Protein AF-A0A8T7ATE7-F1 (afdb_monomer)

Foldseek 3Di:
DDDDPPPVVVVVLLVLLVLLLVLLVVLLVLCVDDDQLLVSNLCSCVPRPVPDDLVSDDPVCSVLSVVLVCLQQVADDDPPGDSNNRSSVPDDSVVSVVSSVSSVVSSVVSVVVSVVVVVVVPPPDDDDPDDDDDDDDDDDD

Structure (mmCIF, N/CA/C/O backbone):
data_AF-A0A8T7ATE7-F1
#
_entry.id   AF-A0A8T7ATE7-F1
#
loop_
_atom_site.group_PDB
_atom_site.id
_atom_site.type_symbol
_atom_site.label_atom_id
_atom_site.label_alt_id
_atom_site.label_comp_id
_atom_site.label_asym_id
_atom_site.label_entity_id
_atom_site.label_seq_id
_atom_site.pdbx_PDB_ins_code
_atom_site.Cartn_x
_atom_site.Cartn_y
_atom_site.Cartn_z
_atom_site.occupancy
_atom_site.B_iso_or_equiv
_atom_site.auth_seq_id
_atom_site.auth_comp_id
_atom_site.auth_asym_id
_atom_site.auth_atom_id
_atom_site.pdbx_PDB_model_num
ATOM 1 N N . MET A 1 1 ? -40.255 -12.940 14.843 1.00 40.78 1 MET A N 1
ATOM 2 C CA . MET A 1 1 ? -39.204 -13.968 14.702 1.00 40.78 1 MET A CA 1
ATOM 3 C C . MET A 1 1 ? -38.098 -13.352 13.859 1.00 40.78 1 MET A C 1
ATOM 5 O O . MET A 1 1 ? -38.122 -13.490 12.648 1.00 40.78 1 MET A O 1
ATOM 9 N N . ALA A 1 2 ? -37.255 -12.526 14.478 1.00 51.22 2 ALA A N 1
ATOM 10 C CA . ALA A 1 2 ? -36.214 -11.752 13.801 1.00 51.22 2 ALA A CA 1
ATOM 11 C C . ALA A 1 2 ? -35.169 -11.334 14.844 1.00 51.22 2 ALA A C 1
ATOM 13 O O . ALA A 1 2 ? -35.238 -10.216 15.329 1.00 51.22 2 ALA A O 1
ATOM 14 N N . GLU A 1 3 ? -34.296 -12.251 15.273 1.00 51.66 3 GLU A N 1
ATOM 15 C CA . GLU A 1 3 ? -33.196 -11.896 16.190 1.00 51.66 3 GLU A CA 1
ATOM 16 C C . GLU A 1 3 ? -32.082 -12.962 16.204 1.00 51.66 3 GLU A C 1
ATOM 18 O O . GLU A 1 3 ? -31.821 -13.580 17.229 1.00 51.66 3 GLU A O 1
ATOM 23 N N . LEU A 1 4 ? -31.465 -13.256 15.047 1.00 53.00 4 LEU A N 1
ATOM 24 C CA . LEU A 1 4 ? -30.303 -14.168 14.975 1.00 53.00 4 LEU A CA 1
ATOM 25 C C . LEU A 1 4 ? -29.186 -13.744 13.988 1.00 53.00 4 LEU A C 1
ATOM 27 O O . LEU A 1 4 ? -28.203 -14.470 13.856 1.00 53.00 4 LEU A O 1
ATOM 31 N N . ASP A 1 5 ? -29.264 -12.582 13.328 1.00 55.84 5 ASP A N 1
ATOM 32 C CA . ASP A 1 5 ? -28.306 -12.205 12.265 1.00 55.84 5 ASP A CA 1
ATOM 33 C C . ASP A 1 5 ? -27.125 -11.315 12.714 1.00 55.84 5 ASP A C 1
ATOM 35 O O . ASP A 1 5 ? -26.137 -11.183 11.986 1.00 55.84 5 ASP A O 1
ATOM 39 N N . ASP A 1 6 ? -27.158 -10.727 13.913 1.00 56.03 6 ASP A N 1
ATOM 40 C CA . ASP A 1 6 ? -26.152 -9.725 14.306 1.00 56.03 6 ASP A CA 1
ATOM 41 C C . ASP A 1 6 ? -24.834 -10.328 14.829 1.00 56.03 6 ASP A C 1
ATOM 43 O O . ASP A 1 6 ? -23.754 -9.798 14.548 1.00 56.03 6 ASP A O 1
ATOM 47 N N . ALA A 1 7 ? -24.881 -11.478 15.511 1.00 56.47 7 ALA A N 1
ATOM 48 C CA . ALA A 1 7 ? -23.694 -12.096 16.117 1.00 56.47 7 ALA A CA 1
ATOM 49 C C . ALA A 1 7 ? -22.734 -12.718 15.080 1.00 56.47 7 ALA A C 1
ATOM 51 O O . ALA A 1 7 ? -21.516 -12.575 15.187 1.00 56.47 7 ALA A O 1
ATOM 52 N N . ASN A 1 8 ? -23.260 -13.354 14.026 1.00 59.12 8 ASN A N 1
ATOM 53 C CA . ASN A 1 8 ? -22.439 -13.951 12.961 1.00 59.12 8 ASN A CA 1
ATOM 54 C C . ASN A 1 8 ? -21.732 -12.881 12.102 1.00 59.12 8 ASN A C 1
ATOM 56 O O . ASN A 1 8 ? -20.626 -13.083 11.600 1.00 59.12 8 ASN A O 1
ATOM 60 N N . ASN A 1 9 ? -22.356 -11.710 11.960 1.00 62.41 9 ASN A N 1
ATOM 61 C CA . ASN A 1 9 ? -21.799 -10.587 11.213 1.00 62.41 9 ASN A CA 1
ATOM 62 C C . ASN A 1 9 ? -20.624 -9.922 11.949 1.00 62.41 9 ASN A C 1
ATOM 64 O O . ASN A 1 9 ? -19.718 -9.401 11.300 1.00 62.41 9 ASN A O 1
ATOM 68 N N . ASN A 1 10 ? -20.618 -9.935 13.287 1.00 65.00 10 ASN A N 1
ATOM 69 C CA . ASN A 1 10 ? -19.530 -9.339 14.061 1.00 65.00 10 ASN A CA 1
ATOM 70 C C . ASN A 1 10 ? -18.252 -10.188 13.982 1.00 65.00 10 ASN A C 1
ATOM 72 O O . ASN A 1 10 ? -17.213 -9.679 13.567 1.00 65.00 10 ASN A O 1
ATOM 76 N N . ASN A 1 11 ? -18.364 -11.502 14.200 1.00 69.25 11 ASN A N 1
ATOM 77 C CA . ASN A 1 11 ? -17.225 -12.429 14.139 1.00 69.25 11 ASN A CA 1
ATOM 78 C C . ASN A 1 11 ? -16.529 -12.424 12.759 1.00 69.25 11 ASN A C 1
ATOM 80 O O . ASN A 1 11 ? -15.300 -12.467 12.659 1.00 69.25 11 ASN A O 1
ATOM 84 N N . ASN A 1 12 ? -17.306 -12.319 11.672 1.00 74.62 12 ASN A N 1
ATOM 85 C CA . ASN A 1 12 ? -16.760 -12.223 10.314 1.00 74.62 12 ASN A CA 1
ATOM 86 C C . ASN A 1 12 ? -16.008 -10.906 10.076 1.00 74.62 12 ASN A C 1
ATOM 88 O O . ASN A 1 12 ? -14.973 -10.902 9.406 1.00 74.62 12 ASN A O 1
ATOM 92 N N . LYS A 1 13 ? -16.495 -9.791 10.633 1.00 72.00 13 LYS A N 1
ATOM 93 C CA . LYS A 1 13 ? -15.818 -8.489 10.541 1.00 72.00 13 LYS A CA 1
ATOM 94 C C . LYS A 1 13 ? -14.519 -8.471 11.334 1.00 72.00 13 LYS A C 1
ATOM 96 O O . LYS A 1 13 ? -13.539 -7.915 10.849 1.00 72.00 13 LYS A O 1
ATOM 101 N N . GLU A 1 14 ? -14.487 -9.101 12.502 1.00 72.00 14 GLU A N 1
ATOM 102 C CA . GLU A 1 14 ? -13.275 -9.221 13.318 1.00 72.00 14 GLU A CA 1
ATOM 103 C C . GLU A 1 14 ? -12.201 -10.060 12.612 1.00 72.00 14 GLU A C 1
ATOM 105 O O . GLU A 1 14 ? -11.038 -9.654 12.536 1.00 72.00 14 GLU A O 1
ATOM 110 N N . CYS A 1 15 ? -12.594 -11.182 11.995 1.00 80.94 15 CYS A N 1
ATOM 111 C CA . CYS A 1 15 ? -11.692 -11.996 11.177 1.00 80.94 15 CYS A CA 1
ATOM 112 C C . CYS A 1 15 ? -11.151 -11.210 9.969 1.00 80.94 15 CYS A C 1
ATOM 114 O O . CYS A 1 15 ? -9.939 -11.196 9.725 1.00 80.94 15 CYS A O 1
ATOM 116 N N . LEU A 1 16 ? -12.029 -10.492 9.259 1.00 82.38 16 LEU A N 1
ATOM 117 C CA . LEU A 1 16 ? -11.659 -9.649 8.122 1.00 82.38 16 LEU A CA 1
ATOM 118 C C . LEU A 1 16 ? -10.692 -8.530 8.536 1.00 82.38 16 LEU A C 1
ATOM 120 O O . LEU A 1 16 ? -9.672 -8.312 7.888 1.00 82.38 16 LEU A O 1
ATOM 124 N N . MET A 1 17 ? -10.965 -7.847 9.646 1.00 81.62 17 MET A N 1
ATOM 125 C CA . MET A 1 17 ? -10.133 -6.748 10.139 1.00 81.62 17 MET A CA 1
ATOM 126 C C . MET A 1 17 ? -8.736 -7.226 10.551 1.00 81.62 17 MET A C 1
ATOM 128 O O . MET A 1 17 ? -7.739 -6.543 10.290 1.00 81.62 17 MET A O 1
ATOM 132 N N . ARG A 1 18 ? -8.642 -8.431 11.125 1.00 83.06 18 ARG A N 1
ATOM 133 C CA . ARG A 1 18 ? -7.363 -9.071 11.443 1.00 83.06 18 ARG A CA 1
ATOM 134 C C . ARG A 1 18 ? -6.593 -9.457 10.179 1.00 83.06 18 ARG A C 1
ATOM 136 O O . ARG A 1 18 ? -5.394 -9.199 10.112 1.00 83.06 18 ARG A O 1
ATOM 143 N N . GLN A 1 19 ? -7.274 -9.988 9.162 1.00 87.31 19 GLN A N 1
ATOM 144 C CA . GLN A 1 19 ? -6.666 -10.311 7.867 1.00 87.31 19 GLN A CA 1
ATOM 145 C C . GLN A 1 19 ? -6.133 -9.061 7.155 1.00 87.31 19 GLN A C 1
ATOM 147 O O . GLN A 1 19 ? -5.002 -9.062 6.672 1.00 87.31 19 GLN A O 1
ATOM 152 N N . ILE A 1 20 ? -6.910 -7.976 7.128 1.00 88.06 20 ILE A N 1
ATOM 153 C CA . ILE A 1 20 ? -6.472 -6.696 6.558 1.00 88.06 20 ILE A CA 1
ATOM 154 C C . ILE A 1 20 ? -5.247 -6.184 7.321 1.00 88.06 20 ILE A C 1
ATOM 156 O O . ILE A 1 20 ? -4.254 -5.809 6.704 1.00 88.06 20 ILE A O 1
ATOM 160 N N . SER A 1 21 ? -5.268 -6.224 8.655 1.00 86.62 21 SER A N 1
ATOM 161 C CA . SER A 1 21 ? -4.128 -5.791 9.474 1.00 86.62 21 SER A CA 1
ATOM 162 C C . SER A 1 21 ? -2.850 -6.577 9.180 1.00 86.62 21 SER A C 1
ATOM 164 O O . SER A 1 21 ? -1.778 -5.977 9.075 1.00 86.62 21 SER A O 1
ATOM 166 N N . ASP A 1 22 ? -2.960 -7.893 8.997 1.00 88.69 22 ASP A N 1
ATOM 167 C CA . ASP A 1 22 ? -1.825 -8.750 8.652 1.00 88.69 22 ASP A CA 1
ATOM 168 C C . ASP A 1 22 ? -1.255 -8.412 7.264 1.00 88.69 22 ASP A C 1
ATOM 170 O O . ASP A 1 22 ? -0.048 -8.198 7.131 1.00 88.69 22 ASP A O 1
ATOM 174 N N . ARG A 1 23 ? -2.121 -8.212 6.259 1.00 89.38 23 ARG A N 1
ATOM 175 C CA . ARG A 1 23 ? -1.715 -7.770 4.910 1.00 89.38 23 ARG A CA 1
ATOM 176 C C . ARG A 1 23 ? -1.004 -6.417 4.931 1.00 89.38 23 ARG A C 1
ATOM 178 O O . ARG A 1 23 ? 0.041 -6.247 4.305 1.00 89.38 23 ARG A O 1
ATOM 185 N N . PHE A 1 24 ? -1.511 -5.447 5.695 1.00 88.50 24 PHE A N 1
ATOM 186 C CA . PHE A 1 24 ? -0.843 -4.151 5.858 1.00 88.50 24 PHE A CA 1
ATOM 187 C C . PHE A 1 24 ? 0.535 -4.297 6.516 1.00 88.50 24 PHE A C 1
ATOM 189 O O . PHE A 1 24 ? 1.491 -3.632 6.108 1.00 88.50 24 PHE A O 1
ATOM 196 N N . LEU A 1 25 ? 0.672 -5.179 7.508 1.00 88.12 25 LEU A N 1
ATOM 197 C CA . LEU A 1 25 ? 1.962 -5.461 8.132 1.00 88.12 25 LEU A CA 1
ATOM 198 C C . LEU A 1 25 ? 2.928 -6.149 7.154 1.00 88.12 25 LEU A C 1
ATOM 200 O O . LEU A 1 25 ? 4.105 -5.786 7.111 1.00 88.12 25 LEU A O 1
ATOM 204 N N . ALA A 1 26 ? 2.450 -7.093 6.343 1.00 89.62 26 ALA A N 1
ATOM 205 C CA . ALA A 1 26 ? 3.230 -7.731 5.285 1.00 89.62 26 ALA A CA 1
ATOM 206 C C . ALA A 1 26 ? 3.714 -6.708 4.241 1.00 89.62 26 ALA A C 1
ATOM 208 O O . ALA A 1 26 ? 4.900 -6.686 3.898 1.00 89.62 26 ALA A O 1
ATOM 209 N N . ALA A 1 27 ? 2.846 -5.779 3.828 1.00 89.81 27 ALA A N 1
ATOM 210 C CA . ALA A 1 27 ? 3.195 -4.678 2.929 1.00 89.81 27 ALA A CA 1
ATOM 211 C C . ALA A 1 27 ? 4.292 -3.776 3.524 1.00 89.81 27 ALA A C 1
ATOM 213 O O . ALA A 1 27 ? 5.262 -3.420 2.848 1.00 89.81 27 ALA A O 1
ATOM 214 N N . VAL A 1 28 ? 4.186 -3.441 4.815 1.00 89.94 28 VAL A N 1
ATOM 215 C CA . VAL A 1 28 ? 5.218 -2.680 5.537 1.00 89.94 28 VAL A CA 1
ATOM 216 C C . VAL A 1 28 ? 6.539 -3.447 5.591 1.00 89.94 28 VAL A C 1
ATOM 218 O O . VAL A 1 28 ? 7.595 -2.855 5.376 1.00 89.94 28 VAL A O 1
ATOM 221 N N . ARG A 1 29 ? 6.516 -4.762 5.828 1.00 89.69 29 ARG A N 1
ATOM 222 C CA . ARG A 1 29 ? 7.735 -5.587 5.831 1.00 89.69 29 ARG A CA 1
ATOM 223 C C . ARG A 1 29 ? 8.437 -5.554 4.474 1.00 89.69 29 ARG A C 1
ATOM 225 O O . ARG A 1 29 ? 9.645 -5.329 4.434 1.00 89.69 29 ARG A O 1
ATOM 232 N N . ARG A 1 30 ? 7.687 -5.670 3.372 1.00 88.44 30 ARG A N 1
ATOM 233 C CA . ARG A 1 30 ? 8.217 -5.525 2.000 1.00 88.44 30 ARG A CA 1
ATOM 234 C C . ARG A 1 30 ? 8.809 -4.131 1.764 1.00 88.44 30 ARG A C 1
ATOM 236 O O . ARG A 1 30 ? 9.896 -3.997 1.206 1.00 88.44 30 ARG A O 1
ATOM 243 N N . CYS A 1 31 ? 8.171 -3.089 2.297 1.00 85.31 31 CYS A N 1
ATOM 244 C CA . CYS A 1 31 ? 8.680 -1.716 2.253 1.00 85.31 31 CYS A CA 1
ATOM 245 C C . CYS A 1 31 ? 10.036 -1.508 2.963 1.00 85.31 31 CYS A C 1
ATOM 247 O O . CYS A 1 31 ? 10.803 -0.617 2.583 1.00 85.31 31 CYS A O 1
ATOM 249 N N . VAL A 1 32 ? 10.353 -2.314 3.978 1.00 86.19 32 VAL A N 1
ATOM 250 C CA . VAL A 1 32 ? 11.608 -2.238 4.754 1.00 86.19 32 VAL A CA 1
ATOM 251 C C . VAL A 1 32 ? 12.675 -3.217 4.233 1.00 86.19 32 VAL A C 1
ATOM 253 O O . VAL A 1 32 ? 13.795 -3.217 4.736 1.00 86.19 32 VAL A O 1
ATOM 256 N N . GLY A 1 33 ? 12.367 -4.002 3.192 1.00 82.44 33 GLY A N 1
ATOM 257 C CA . GLY A 1 33 ? 13.289 -4.953 2.556 1.00 82.44 33 GLY A CA 1
ATOM 258 C C . GLY A 1 33 ? 14.560 -4.316 1.963 1.00 82.44 33 GLY A C 1
ATOM 259 O O . GLY A 1 33 ? 14.797 -3.128 2.136 1.00 82.44 33 GLY A O 1
ATOM 260 N N . PRO A 1 34 ? 15.424 -5.068 1.267 1.00 80.00 34 PRO A N 1
ATOM 261 C CA . PRO A 1 34 ? 16.688 -4.544 0.739 1.00 80.00 34 PRO A CA 1
ATOM 262 C C . PRO A 1 34 ? 16.557 -3.778 -0.593 1.00 80.00 34 PRO A C 1
ATOM 264 O O . PRO A 1 34 ? 17.420 -2.958 -0.899 1.00 80.00 34 PRO A O 1
ATOM 267 N N . ASP A 1 35 ? 15.480 -3.973 -1.359 1.00 84.12 35 ASP A N 1
ATOM 268 C CA . ASP A 1 35 ? 15.320 -3.480 -2.742 1.00 84.12 35 ASP A CA 1
ATOM 269 C C . ASP A 1 35 ? 15.349 -1.944 -2.884 1.00 84.12 35 ASP A C 1
ATOM 271 O O . ASP A 1 35 ? 15.334 -1.220 -1.901 1.00 84.12 35 ASP A O 1
ATOM 275 N N . PRO A 1 36 ? 15.391 -1.332 -4.070 1.00 86.19 36 PRO A N 1
ATOM 276 C CA . PRO A 1 36 ? 15.189 0.115 -4.161 1.00 86.19 36 PRO A CA 1
ATOM 277 C C . PRO A 1 36 ? 13.765 0.504 -3.719 1.00 86.19 36 PRO A C 1
ATOM 279 O O . PRO A 1 36 ? 12.800 -0.188 -4.032 1.00 86.19 36 PRO A O 1
ATOM 282 N N . VAL A 1 37 ? 13.609 1.654 -3.044 1.00 86.56 37 VAL A N 1
ATOM 283 C CA . VAL A 1 37 ? 12.326 2.118 -2.454 1.00 86.56 37 VAL A CA 1
ATOM 284 C C . VAL A 1 37 ? 11.133 2.066 -3.419 1.00 86.56 37 VAL A C 1
ATOM 286 O O . VAL A 1 37 ? 10.014 1.774 -3.016 1.00 86.56 37 VAL A O 1
ATOM 289 N N . LYS A 1 38 ? 11.379 2.303 -4.711 1.00 86.69 38 LYS A N 1
ATOM 290 C CA . LYS A 1 38 ? 10.370 2.204 -5.769 1.00 86.69 38 LYS A CA 1
ATOM 291 C C . LYS A 1 38 ? 9.903 0.762 -5.994 1.00 86.69 38 LYS A C 1
ATOM 293 O O . LYS A 1 38 ? 8.705 0.526 -6.034 1.00 86.69 38 LYS A O 1
ATOM 298 N N . GLN A 1 39 ? 10.833 -0.188 -6.103 1.00 84.94 39 GLN A N 1
ATOM 299 C CA . GLN A 1 39 ? 10.512 -1.610 -6.281 1.00 84.94 39 GLN A CA 1
ATOM 300 C C . GLN A 1 39 ? 9.794 -2.161 -5.050 1.00 84.94 39 GLN A C 1
ATOM 302 O O . GLN A 1 39 ? 8.745 -2.778 -5.191 1.00 84.94 39 GLN A O 1
ATOM 307 N N . ARG A 1 40 ? 10.271 -1.822 -3.844 1.00 87.56 40 ARG A N 1
ATOM 308 C CA . ARG A 1 40 ? 9.602 -2.210 -2.592 1.00 87.56 40 ARG A CA 1
ATOM 309 C C . ARG A 1 40 ? 8.150 -1.750 -2.533 1.00 87.56 40 ARG A C 1
ATOM 311 O O . ARG A 1 40 ? 7.290 -2.489 -2.075 1.00 87.56 40 ARG A O 1
ATOM 318 N N . LEU A 1 41 ? 7.887 -0.518 -2.971 1.00 86.19 41 LEU A N 1
ATOM 319 C CA . LEU A 1 41 ? 6.543 0.047 -2.979 1.00 86.19 41 LEU A CA 1
ATOM 320 C C . LEU A 1 41 ? 5.633 -0.657 -3.993 1.00 86.19 41 LEU A C 1
ATOM 322 O O . LEU A 1 41 ? 4.481 -0.924 -3.671 1.00 86.19 41 LEU A O 1
ATOM 326 N N . ILE A 1 42 ? 6.147 -0.976 -5.186 1.00 87.19 42 ILE A N 1
ATOM 327 C CA . ILE A 1 42 ? 5.403 -1.729 -6.208 1.00 87.19 42 ILE A CA 1
ATOM 328 C C . ILE A 1 42 ? 5.055 -3.124 -5.688 1.00 87.19 42 ILE A C 1
ATOM 330 O O . ILE A 1 42 ? 3.904 -3.540 -5.803 1.00 87.19 42 ILE A O 1
ATOM 334 N N . ASP A 1 43 ? 6.031 -3.817 -5.104 1.00 86.69 43 ASP A N 1
ATOM 335 C CA . ASP A 1 43 ? 5.878 -5.174 -4.585 1.00 86.69 43 ASP A CA 1
ATOM 336 C C . ASP A 1 43 ? 4.880 -5.211 -3.420 1.00 86.69 43 ASP A C 1
ATOM 338 O O . ASP A 1 43 ? 3.894 -5.942 -3.463 1.00 86.69 43 ASP A O 1
ATOM 342 N N . ALA A 1 44 ? 5.059 -4.327 -2.432 1.00 88.44 44 ALA A N 1
ATOM 343 C CA . ALA A 1 44 ? 4.142 -4.181 -1.305 1.00 88.44 44 ALA A CA 1
ATOM 344 C C . ALA A 1 44 ? 2.708 -3.864 -1.751 1.00 88.44 44 ALA A C 1
ATOM 346 O O . ALA A 1 44 ? 1.753 -4.402 -1.194 1.00 88.44 44 ALA A O 1
ATOM 347 N N . TRP A 1 45 ? 2.550 -2.994 -2.751 1.00 86.38 45 TRP A N 1
ATOM 348 C CA . TRP A 1 45 ? 1.236 -2.621 -3.258 1.00 86.38 45 TRP A CA 1
ATOM 349 C C . TRP A 1 45 ? 0.568 -3.766 -4.021 1.00 86.38 45 TRP A C 1
ATOM 351 O O . TRP A 1 45 ? -0.559 -4.132 -3.704 1.00 86.38 45 TRP A O 1
ATOM 361 N N . SER A 1 46 ? 1.268 -4.346 -4.996 1.00 84.81 46 SER A N 1
ATOM 362 C CA . SER A 1 46 ? 0.695 -5.335 -5.919 1.00 84.81 46 SER A CA 1
ATOM 363 C C . SER A 1 46 ? 0.415 -6.675 -5.235 1.00 84.81 46 SER A C 1
ATOM 365 O O . SER A 1 46 ? -0.556 -7.337 -5.576 1.00 84.81 46 SER A O 1
ATOM 367 N N . HIS A 1 47 ? 1.232 -7.075 -4.254 1.00 84.50 47 HIS A N 1
ATOM 368 C CA . HIS A 1 47 ? 1.049 -8.357 -3.567 1.00 84.50 47 HIS A CA 1
ATOM 369 C C . HIS A 1 47 ? 0.032 -8.313 -2.427 1.00 84.50 47 HIS A C 1
ATOM 371 O O . HIS A 1 47 ? -0.677 -9.293 -2.222 1.00 84.50 47 HIS A O 1
ATOM 377 N N . GLU A 1 48 ? -0.026 -7.216 -1.670 1.00 83.62 48 GLU A N 1
ATOM 378 C CA . GLU A 1 48 ? -0.748 -7.207 -0.390 1.00 83.62 48 GLU A CA 1
ATOM 379 C C . GLU A 1 48 ? -1.931 -6.224 -0.367 1.00 83.62 48 GLU A C 1
ATOM 381 O O . GLU A 1 48 ? -2.912 -6.467 0.336 1.00 83.62 48 GLU A O 1
ATOM 386 N N . LEU A 1 49 ? -1.859 -5.107 -1.109 1.00 84.25 49 LEU A N 1
ATOM 387 C CA . LEU A 1 49 ? -2.801 -3.982 -0.972 1.00 84.25 49 LEU A CA 1
ATOM 388 C C . LEU A 1 49 ? -3.749 -3.795 -2.164 1.00 84.25 49 LEU A C 1
ATOM 390 O O . LEU A 1 49 ? -4.818 -3.212 -1.988 1.00 84.25 49 LEU A O 1
ATOM 394 N N . GLU A 1 50 ? -3.390 -4.262 -3.361 1.00 83.25 50 GLU A N 1
ATOM 395 C CA . GLU A 1 50 ? -4.192 -4.082 -4.582 1.00 83.25 50 GLU A CA 1
ATOM 396 C C . GLU A 1 50 ? -5.577 -4.745 -4.486 1.00 83.25 50 GLU A C 1
ATOM 398 O O . GLU A 1 50 ? -6.574 -4.179 -4.947 1.00 83.25 50 GLU A O 1
ATOM 403 N N . ASP A 1 51 ? -5.630 -5.899 -3.822 1.00 82.31 51 ASP A N 1
ATOM 404 C CA . ASP A 1 51 ? -6.835 -6.707 -3.608 1.00 82.31 51 ASP A CA 1
ATOM 405 C C . ASP A 1 51 ? -7.770 -6.124 -2.530 1.00 82.31 51 ASP A C 1
ATOM 407 O O . ASP A 1 51 ? -8.953 -6.444 -2.492 1.00 82.31 51 ASP A O 1
ATOM 411 N N . ILE A 1 52 ? -7.279 -5.219 -1.671 1.00 84.81 52 ILE A N 1
ATOM 412 C CA . ILE A 1 52 ? -8.066 -4.689 -0.549 1.00 84.81 52 ILE A CA 1
ATOM 413 C C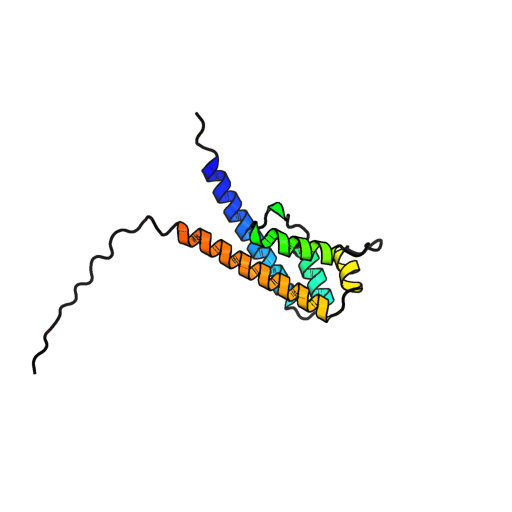 . ILE A 1 52 ? -9.111 -3.676 -1.045 1.00 84.81 52 ILE A C 1
ATOM 415 O O . ILE A 1 52 ? -8.808 -2.642 -1.663 1.00 84.81 52 ILE A O 1
ATOM 419 N N . GLY A 1 53 ? -10.376 -3.936 -0.720 1.00 80.56 53 GLY A N 1
ATOM 420 C CA . GLY A 1 53 ? -11.497 -3.052 -0.992 1.00 80.56 53 GLY A CA 1
ATOM 421 C C . GLY A 1 53 ? -11.532 -1.849 -0.047 1.00 80.56 53 GLY A C 1
ATOM 422 O O . GLY A 1 53 ? -11.467 -1.974 1.173 1.00 80.56 53 GLY A O 1
ATOM 423 N N . ILE A 1 54 ? -11.744 -0.642 -0.590 1.00 82.31 54 ILE A N 1
ATOM 424 C CA . ILE A 1 54 ? -11.897 0.586 0.224 1.00 82.31 54 ILE A CA 1
ATOM 425 C C . ILE A 1 54 ? -13.073 0.454 1.214 1.00 82.31 54 ILE A C 1
ATOM 427 O O . ILE A 1 54 ? -13.057 1.043 2.293 1.00 82.31 54 ILE A O 1
ATOM 431 N N . SER A 1 55 ? -14.107 -0.315 0.861 1.00 77.69 55 SER A N 1
ATOM 432 C CA . SER A 1 55 ? -15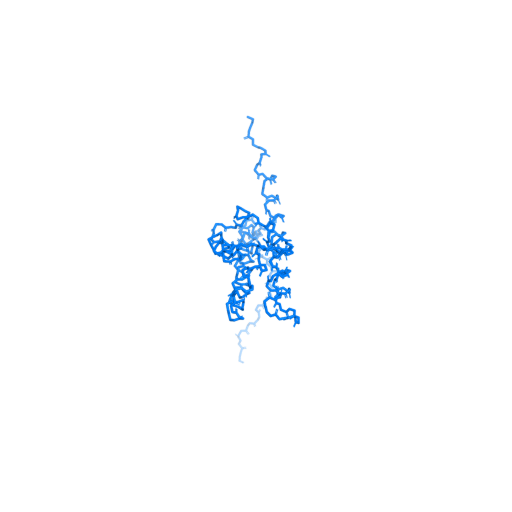.264 -0.598 1.719 1.00 77.69 55 SER A CA 1
ATOM 433 C C . SER A 1 55 ? -14.919 -1.413 2.965 1.00 77.69 55 SER A C 1
ATOM 435 O O . SER A 1 55 ? -15.619 -1.282 3.968 1.00 77.69 55 SER A O 1
ATOM 437 N N . GLU A 1 56 ? -13.856 -2.212 2.914 1.00 79.62 56 GLU A N 1
ATOM 438 C CA . GLU A 1 56 ? -13.437 -3.109 3.995 1.00 79.62 56 GLU A CA 1
ATOM 439 C C . GLU A 1 56 ? -12.629 -2.370 5.070 1.00 79.62 56 GLU A C 1
ATOM 441 O O . GLU A 1 56 ? -12.590 -2.778 6.227 1.00 79.62 56 GLU A O 1
ATOM 446 N N . LEU A 1 57 ? -12.046 -1.222 4.715 1.00 80.69 57 LEU A N 1
ATOM 447 C CA . LEU A 1 57 ? -11.331 -0.362 5.651 1.00 80.69 57 LEU A CA 1
ATOM 448 C C . LEU A 1 57 ? -12.289 0.435 6.552 1.00 80.69 57 LEU A C 1
ATOM 450 O O . LEU A 1 57 ? -13.386 0.825 6.121 1.00 80.69 57 LEU A 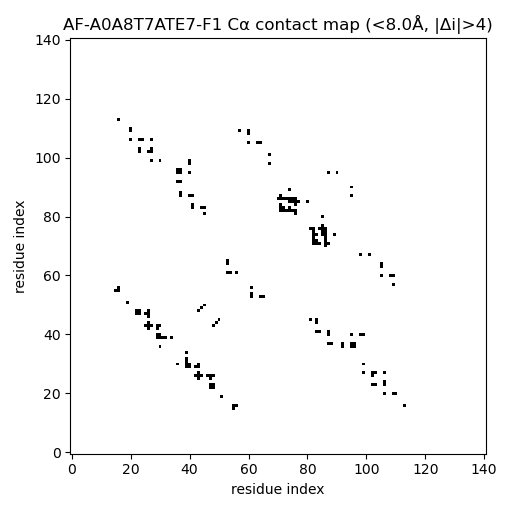O 1
ATOM 454 N N . PRO A 1 58 ? -11.872 0.775 7.784 1.00 80.00 58 PRO A N 1
ATOM 455 C CA . PRO A 1 58 ? -12.638 1.657 8.651 1.00 80.00 58 PRO A CA 1
ATOM 456 C C . PRO A 1 58 ? -12.752 3.056 8.031 1.00 80.00 58 PRO A C 1
ATOM 458 O O . PRO A 1 58 ? -11.812 3.577 7.427 1.00 80.00 58 PRO A O 1
ATOM 461 N N . ARG A 1 59 ? -13.924 3.688 8.200 1.00 79.19 59 ARG A N 1
ATOM 462 C CA . ARG A 1 59 ? -14.276 5.007 7.632 1.00 79.19 59 ARG A CA 1
ATOM 463 C C . ARG A 1 59 ? -13.164 6.072 7.700 1.00 79.19 59 ARG A C 1
ATOM 465 O O . ARG A 1 59 ? -12.955 6.707 6.664 1.00 79.19 59 ARG A O 1
ATOM 472 N N . PRO A 1 60 ? -12.444 6.279 8.825 1.00 79.12 60 PRO A N 1
ATOM 473 C CA . PRO A 1 60 ? -11.376 7.283 8.887 1.00 79.12 60 PRO A CA 1
ATOM 474 C C . PRO A 1 60 ? -10.215 7.015 7.916 1.00 79.12 60 PRO A C 1
ATOM 476 O O . PRO A 1 60 ? -9.642 7.963 7.384 1.00 79.12 60 PRO A O 1
ATOM 479 N N . LEU A 1 61 ? -9.909 5.747 7.621 1.00 83.12 61 LEU A N 1
ATOM 480 C CA . LEU A 1 61 ? -8.775 5.351 6.775 1.00 83.12 61 LEU A CA 1
ATOM 481 C C . LEU A 1 61 ? -9.127 5.263 5.291 1.00 83.12 61 LEU A C 1
ATOM 483 O O . LEU A 1 61 ? -8.243 5.350 4.440 1.00 83.12 61 LEU A O 1
ATOM 487 N N . ARG A 1 62 ? -10.420 5.160 4.954 1.00 86.31 62 ARG A N 1
ATOM 488 C CA . ARG A 1 62 ? -10.883 5.056 3.558 1.00 86.31 62 ARG A CA 1
ATOM 489 C C . ARG A 1 62 ? -10.400 6.208 2.687 1.00 86.31 62 ARG A C 1
ATOM 491 O O . ARG A 1 62 ? -10.051 5.987 1.533 1.00 86.31 62 ARG A O 1
ATOM 498 N N . ARG A 1 63 ? -10.391 7.436 3.220 1.00 85.94 63 ARG A N 1
ATOM 499 C CA . ARG A 1 63 ? -9.971 8.629 2.468 1.00 85.94 63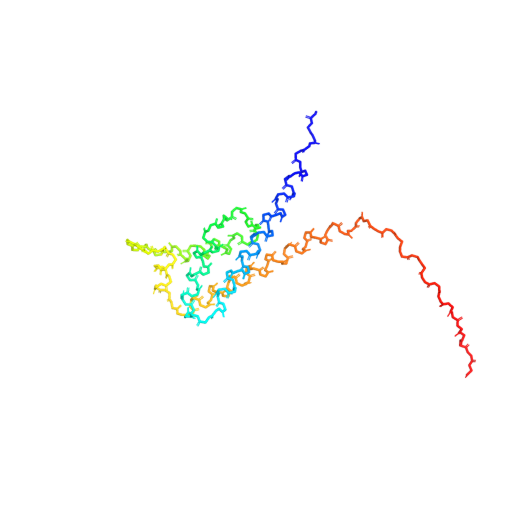 ARG A CA 1
ATOM 500 C C . ARG A 1 63 ? -8.486 8.576 2.121 1.00 85.94 63 ARG A C 1
ATOM 502 O O . ARG A 1 63 ? -8.135 8.759 0.961 1.00 85.94 63 ARG A O 1
ATOM 509 N N . GLU A 1 64 ? -7.647 8.304 3.113 1.00 85.69 64 GLU A N 1
ATOM 510 C CA . GLU A 1 64 ? -6.194 8.205 2.945 1.00 85.69 64 GLU A CA 1
ATOM 511 C C . GLU A 1 64 ? -5.824 7.056 2.000 1.00 85.69 64 GLU A C 1
ATOM 5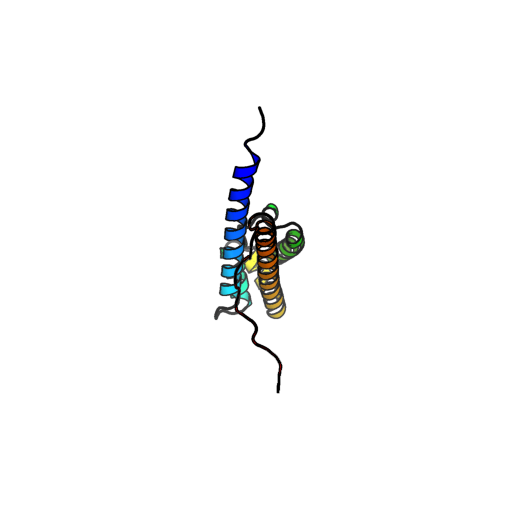13 O O . GLU A 1 64 ? -5.053 7.241 1.059 1.00 85.69 64 GLU A O 1
ATOM 518 N N . PHE A 1 65 ? -6.445 5.886 2.175 1.00 86.75 65 PHE A N 1
ATOM 519 C CA . PHE A 1 65 ? -6.212 4.741 1.298 1.00 86.75 65 PHE A CA 1
ATOM 520 C C . PHE A 1 65 ? -6.691 4.991 -0.138 1.00 86.75 65 PHE A C 1
ATOM 522 O O . PHE A 1 65 ? -6.024 4.592 -1.091 1.00 86.75 65 PHE A O 1
ATOM 529 N N . LYS A 1 66 ? -7.811 5.703 -0.321 1.00 87.25 66 LYS A N 1
ATOM 530 C CA . LYS A 1 66 ? -8.281 6.099 -1.654 1.00 87.25 66 LYS A CA 1
ATOM 531 C C . LYS A 1 66 ? -7.266 7.006 -2.353 1.00 87.25 66 LYS A C 1
ATOM 533 O O . LYS A 1 66 ? -6.911 6.725 -3.492 1.00 87.25 66 LYS A O 1
ATOM 538 N N . GLN A 1 67 ? -6.750 8.025 -1.664 1.00 85.94 67 GLN A N 1
ATOM 539 C CA . GLN A 1 67 ? -5.719 8.908 -2.222 1.00 85.94 67 GLN A CA 1
ATOM 540 C C . GLN A 1 67 ? -4.453 8.136 -2.607 1.00 85.94 67 GLN A C 1
ATOM 542 O O . GLN A 1 67 ? -3.871 8.383 -3.662 1.00 85.94 67 GLN A O 1
ATOM 547 N N . LEU A 1 68 ? -4.046 7.176 -1.772 1.00 85.75 68 LEU A N 1
ATOM 548 C CA . LEU A 1 68 ? -2.914 6.300 -2.056 1.00 85.75 68 LEU A CA 1
ATOM 549 C C . LEU A 1 68 ? -3.171 5.432 -3.302 1.00 85.75 68 LEU A C 1
ATOM 551 O O . LEU A 1 68 ? -2.313 5.355 -4.179 1.00 85.75 68 LEU A O 1
ATOM 555 N N . ARG A 1 69 ? -4.368 4.846 -3.431 1.00 86.62 69 ARG A N 1
ATOM 556 C CA . ARG A 1 69 ? -4.774 4.045 -4.598 1.00 86.62 69 ARG A CA 1
ATOM 557 C C . ARG A 1 69 ? -4.818 4.864 -5.883 1.00 86.62 69 ARG A C 1
ATOM 559 O O . ARG A 1 69 ? -4.355 4.392 -6.920 1.00 86.62 69 ARG A O 1
ATOM 566 N N . GLU A 1 70 ? -5.338 6.085 -5.814 1.00 84.88 70 GLU A N 1
ATOM 567 C CA . GLU A 1 70 ? -5.344 7.028 -6.935 1.00 84.88 70 GLU A CA 1
ATOM 568 C C . GLU A 1 70 ? -3.914 7.382 -7.352 1.00 84.88 70 GLU A C 1
ATOM 570 O O . GLU A 1 70 ? -3.592 7.296 -8.537 1.00 84.88 70 GLU A O 1
ATOM 575 N N . ALA A 1 71 ? -3.026 7.666 -6.393 1.00 82.06 71 ALA A N 1
ATOM 576 C CA . ALA A 1 71 ? -1.612 7.924 -6.661 1.00 82.06 71 ALA A CA 1
ATOM 577 C C . ALA A 1 71 ? -0.902 6.726 -7.319 1.00 82.06 71 ALA A C 1
ATOM 579 O O . ALA A 1 71 ? -0.087 6.915 -8.221 1.00 82.06 71 ALA A O 1
ATOM 580 N N . MET A 1 72 ? -1.231 5.496 -6.911 1.00 80.62 72 MET A N 1
ATOM 581 C CA . MET A 1 72 ? -0.682 4.268 -7.503 1.00 80.62 72 MET A CA 1
ATOM 582 C C . MET A 1 72 ? -1.327 3.879 -8.841 1.00 80.62 72 MET A C 1
ATOM 584 O O . MET A 1 72 ? -0.754 3.079 -9.570 1.00 80.62 72 MET A O 1
ATOM 588 N N . SER A 1 73 ? -2.476 4.454 -9.206 1.00 77.88 73 SER A N 1
ATOM 589 C CA . SER A 1 73 ? -3.195 4.138 -10.456 1.00 77.88 73 SER A CA 1
ATOM 590 C C . SER A 1 73 ? -3.274 5.320 -11.428 1.00 77.88 73 SER A C 1
ATOM 592 O O . SER A 1 73 ? -4.055 5.294 -12.374 1.00 77.88 73 SER A O 1
ATOM 594 N N . THR A 1 74 ? -2.494 6.381 -11.200 1.00 77.69 74 THR A N 1
ATOM 595 C CA . THR A 1 74 ? -2.560 7.615 -12.002 1.00 77.69 74 THR A CA 1
ATOM 596 C C . THR A 1 74 ? -2.037 7.412 -13.425 1.00 77.69 74 THR A C 1
ATOM 598 O O . THR A 1 74 ? -2.489 8.071 -14.362 1.00 77.69 74 THR A O 1
ATOM 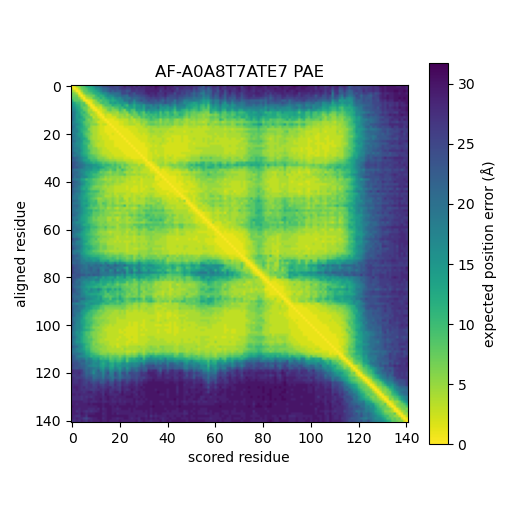601 N N . ALA A 1 75 ? -1.041 6.544 -13.607 1.00 74.25 75 ALA A N 1
ATOM 602 C CA . ALA A 1 75 ? -0.419 6.333 -14.904 1.00 74.25 75 ALA A CA 1
ATOM 603 C C . ALA A 1 75 ? -1.046 5.154 -15.650 1.00 74.25 75 ALA A C 1
ATOM 605 O O . ALA A 1 75 ? -1.286 4.090 -15.084 1.00 74.25 75 ALA A O 1
ATOM 606 N N . GLN A 1 76 ? -1.236 5.337 -16.956 1.00 67.38 76 GLN A N 1
ATOM 607 C CA . GLN A 1 76 ? -1.690 4.274 -17.839 1.00 67.38 76 GLN A CA 1
ATOM 608 C C . GLN A 1 76 ? -0.616 3.169 -17.928 1.00 67.38 76 GLN A C 1
ATOM 610 O O . GLN A 1 76 ? 0.527 3.478 -18.292 1.00 67.38 76 GLN A O 1
ATOM 615 N N . PRO A 1 77 ? -0.952 1.912 -17.584 1.00 74.69 77 PRO A N 1
ATOM 616 C CA . PRO A 1 77 ? -0.019 0.796 -17.670 1.00 74.69 77 PRO A CA 1
ATOM 617 C C . PRO A 1 77 ? 0.375 0.492 -19.119 1.00 74.69 77 PRO A C 1
ATOM 619 O O . PRO A 1 77 ? -0.424 0.660 -20.042 1.00 74.69 77 PRO A O 1
ATOM 622 N N . GLN A 1 78 ? 1.614 0.039 -19.321 1.00 73.38 78 GLN A N 1
ATOM 623 C CA . GLN A 1 78 ? 2.052 -0.531 -20.598 1.00 73.38 78 GLN A CA 1
ATOM 624 C C . GLN A 1 78 ? 1.595 -1.999 -20.739 1.00 73.38 78 GLN A C 1
ATOM 626 O O . GLN A 1 78 ? 1.206 -2.603 -19.739 1.00 73.38 78 GLN A O 1
ATOM 631 N N . PRO A 1 79 ? 1.624 -2.591 -21.955 1.00 52.88 79 PRO A N 1
ATOM 632 C CA . PRO A 1 79 ? 1.073 -3.926 -22.247 1.00 52.88 79 PRO A CA 1
ATOM 633 C C . PRO A 1 79 ? 1.820 -5.122 -21.612 1.00 52.88 79 PRO A C 1
ATOM 635 O O . PRO A 1 79 ? 2.237 -6.005 -22.346 1.00 52.88 79 PRO A O 1
ATOM 638 N N . HIS A 1 80 ? 2.083 -5.122 -20.304 1.00 68.81 80 HIS A N 1
ATOM 639 C CA . HIS A 1 80 ? 2.756 -6.156 -19.478 1.00 68.81 80 HIS A CA 1
ATOM 640 C C . HIS A 1 80 ? 3.158 -5.587 -18.097 1.00 68.81 80 HIS A C 1
ATOM 642 O O . HIS A 1 80 ? 3.938 -6.199 -17.371 1.00 68.81 80 HIS A O 1
ATOM 648 N N . GLU A 1 81 ? 2.685 -4.391 -17.736 1.00 71.31 81 GLU A N 1
ATOM 649 C CA . GLU A 1 81 ? 3.085 -3.673 -16.528 1.00 71.31 81 GLU A CA 1
ATOM 650 C C . GLU A 1 81 ? 1.845 -3.362 -15.676 1.00 71.31 81 GLU A C 1
ATOM 652 O O . GLU A 1 81 ? 0.817 -2.950 -16.211 1.00 71.31 81 GLU A O 1
ATOM 657 N N . SER A 1 82 ? 1.924 -3.527 -14.353 1.00 74.12 82 SER A N 1
ATOM 658 C CA . SER A 1 82 ? 0.833 -3.138 -13.446 1.00 74.12 82 SER A CA 1
ATOM 659 C C . SER A 1 82 ? 0.703 -1.613 -13.355 1.00 74.12 82 SER A C 1
ATOM 661 O O . SER A 1 82 ? 1.700 -0.888 -13.433 1.00 74.12 82 SER A O 1
ATOM 663 N N . ALA A 1 83 ? -0.510 -1.102 -13.113 1.00 77.56 83 ALA A N 1
ATOM 664 C CA . ALA A 1 83 ? -0.758 0.339 -12.958 1.00 77.56 83 ALA A CA 1
ATOM 665 C C . ALA A 1 83 ? 0.131 0.978 -11.867 1.00 77.56 83 ALA A C 1
ATOM 667 O O . ALA A 1 83 ? 0.631 2.093 -12.045 1.00 77.56 83 ALA A O 1
ATOM 668 N N . ALA A 1 84 ? 0.412 0.225 -10.794 1.00 77.38 84 ALA A N 1
ATOM 669 C CA . ALA A 1 84 ? 1.346 0.604 -9.735 1.00 77.38 84 ALA A CA 1
ATOM 670 C C . ALA A 1 84 ? 2.777 0.808 -10.253 1.00 77.38 84 ALA A C 1
ATOM 672 O O . ALA A 1 84 ? 3.388 1.841 -9.978 1.00 77.38 84 ALA A O 1
ATOM 673 N N . SER A 1 85 ? 3.300 -0.121 -11.059 1.00 79.50 85 SER A N 1
ATOM 674 C CA . SER A 1 85 ? 4.638 0.007 -11.653 1.00 79.50 85 SER A CA 1
ATOM 675 C C . SER A 1 85 ? 4.716 1.203 -12.606 1.00 79.50 85 SER A C 1
ATOM 677 O O . SER A 1 85 ? 5.626 2.031 -12.488 1.00 79.50 85 SER A O 1
ATOM 679 N N . ALA A 1 86 ? 3.695 1.394 -13.448 1.00 81.62 86 ALA A N 1
ATOM 680 C CA . ALA A 1 86 ? 3.642 2.519 -14.377 1.00 81.62 86 ALA A CA 1
ATOM 681 C C . ALA A 1 86 ? 3.613 3.879 -13.654 1.00 81.62 86 ALA A C 1
ATOM 683 O O . ALA A 1 86 ? 4.250 4.843 -14.101 1.00 81.62 86 ALA A O 1
ATOM 684 N N . SER A 1 87 ? 2.902 3.958 -12.524 1.00 82.25 87 SER A N 1
ATOM 685 C CA . SER A 1 87 ? 2.813 5.165 -11.694 1.00 82.25 87 SER A CA 1
ATOM 686 C C . SER A 1 87 ? 4.116 5.418 -10.939 1.00 82.25 87 SER A C 1
ATOM 688 O O . SER A 1 87 ? 4.660 6.524 -10.989 1.00 82.25 87 SER A O 1
ATOM 690 N N . VAL A 1 88 ? 4.692 4.382 -10.324 1.00 82.12 88 VAL A N 1
ATOM 691 C CA . VAL A 1 88 ? 5.955 4.479 -9.580 1.00 82.12 88 VAL A CA 1
ATOM 692 C C . VAL A 1 88 ? 7.141 4.807 -10.494 1.00 82.12 88 VAL A C 1
ATOM 694 O O . VAL A 1 88 ? 8.055 5.526 -10.078 1.00 82.12 88 VAL A O 1
ATOM 697 N N . ARG A 1 89 ? 7.119 4.385 -11.766 1.00 80.06 89 ARG A N 1
ATOM 698 C CA . ARG A 1 89 ? 8.113 4.791 -12.774 1.00 80.06 89 ARG A CA 1
ATOM 699 C C . ARG A 1 89 ? 8.189 6.312 -12.927 1.00 80.06 89 ARG A C 1
ATOM 701 O O . ARG A 1 89 ? 9.289 6.856 -13.025 1.00 80.06 89 ARG A O 1
ATOM 708 N N . LYS A 1 90 ? 7.038 6.996 -12.913 1.00 80.19 90 LYS A N 1
ATOM 709 C CA . LYS A 1 90 ? 6.947 8.465 -12.986 1.00 80.19 90 LYS A CA 1
ATOM 710 C C . LYS A 1 90 ? 7.218 9.155 -11.645 1.00 80.19 90 LYS A C 1
ATOM 712 O O . LYS A 1 90 ? 7.486 10.353 -11.631 1.00 80.19 90 LYS A O 1
ATOM 717 N N . MET A 1 91 ? 7.169 8.424 -10.531 1.00 81.75 91 MET A N 1
ATOM 718 C CA . MET A 1 91 ? 7.421 8.974 -9.201 1.00 81.75 91 MET A CA 1
ATOM 719 C C . MET A 1 91 ? 8.912 9.110 -8.900 1.00 81.75 91 MET A C 1
ATOM 721 O O . MET A 1 91 ? 9.728 8.250 -9.234 1.00 81.75 91 MET A O 1
ATOM 725 N N . SER A 1 92 ? 9.278 10.163 -8.175 1.00 84.75 92 SER A N 1
ATOM 726 C CA . SER A 1 92 ? 10.619 10.309 -7.596 1.00 84.75 92 SER A CA 1
ATOM 727 C C . SER A 1 92 ? 10.826 9.357 -6.414 1.00 84.75 92 SER A C 1
ATOM 729 O O . SER A 1 92 ? 9.876 8.961 -5.743 1.00 84.75 92 SER A O 1
ATOM 731 N N . ALA A 1 93 ? 12.081 9.028 -6.088 1.00 82.75 93 ALA A N 1
ATOM 732 C CA . ALA A 1 93 ? 12.394 8.188 -4.922 1.00 82.75 93 ALA A CA 1
ATOM 733 C C . ALA A 1 93 ? 11.850 8.781 -3.603 1.00 82.75 93 ALA A C 1
ATOM 735 O O . ALA A 1 93 ? 11.371 8.049 -2.743 1.00 82.75 93 ALA A O 1
ATOM 736 N N . GLN A 1 94 ? 11.844 10.114 -3.476 1.00 85.00 94 GLN A N 1
ATOM 737 C CA . GLN A 1 94 ? 11.240 10.816 -2.337 1.00 85.00 94 GLN A CA 1
ATOM 738 C C . GLN A 1 94 ? 9.716 10.641 -2.260 1.00 85.00 94 GLN A C 1
ATOM 740 O O . GLN A 1 94 ? 9.175 10.493 -1.166 1.00 85.00 94 GLN A O 1
ATOM 745 N N . GLN A 1 95 ? 9.025 10.641 -3.405 1.00 84.56 95 GLN A N 1
ATOM 746 C CA . GLN A 1 95 ? 7.583 10.390 -3.458 1.00 84.56 95 GLN A CA 1
ATOM 747 C C . GLN A 1 95 ? 7.286 8.940 -3.077 1.00 84.56 95 GLN A C 1
ATOM 749 O O . GLN A 1 95 ? 6.447 8.710 -2.214 1.00 84.56 95 GLN A O 1
ATOM 754 N N . ALA A 1 96 ? 8.044 7.978 -3.613 1.00 86.44 96 ALA A N 1
ATOM 755 C CA . ALA A 1 96 ? 7.921 6.575 -3.224 1.00 86.44 96 ALA A CA 1
ATOM 756 C C . ALA A 1 96 ? 8.116 6.388 -1.706 1.00 86.44 96 ALA A C 1
ATOM 758 O O . ALA A 1 96 ? 7.265 5.807 -1.042 1.00 86.44 96 ALA A O 1
ATOM 759 N N . ALA A 1 97 ? 9.158 6.991 -1.124 1.00 86.94 97 ALA A N 1
ATOM 760 C CA . ALA A 1 97 ? 9.392 6.949 0.320 1.00 86.94 97 ALA A CA 1
ATOM 761 C C . ALA A 1 97 ? 8.264 7.600 1.144 1.00 86.94 97 ALA A C 1
ATOM 763 O O . ALA A 1 97 ? 7.996 7.180 2.271 1.00 86.94 97 ALA A O 1
ATOM 764 N N . ARG A 1 98 ? 7.609 8.642 0.613 1.00 89.12 98 ARG A N 1
ATOM 765 C CA . ARG A 1 98 ? 6.439 9.266 1.246 1.00 89.12 98 ARG A CA 1
ATOM 766 C C . ARG A 1 98 ? 5.252 8.303 1.266 1.00 89.12 98 ARG A C 1
ATOM 768 O O . ARG A 1 98 ? 4.639 8.157 2.316 1.00 89.12 98 ARG A O 1
ATOM 775 N N . TYR A 1 99 ? 4.964 7.628 0.156 1.00 87.31 99 TYR A N 1
ATOM 776 C CA . TYR A 1 99 ? 3.870 6.656 0.085 1.00 87.31 99 TYR A CA 1
ATOM 777 C C . TYR A 1 99 ? 4.134 5.416 0.941 1.00 87.31 99 TYR A C 1
ATOM 779 O O . TYR A 1 99 ? 3.242 4.967 1.649 1.00 87.31 99 TYR A O 1
ATOM 787 N N . THR A 1 100 ? 5.377 4.933 0.989 1.00 88.25 100 THR A N 1
ATOM 788 C CA . THR A 1 100 ? 5.792 3.890 1.936 1.00 88.25 100 THR A CA 1
ATOM 789 C C . THR A 1 100 ? 5.511 4.287 3.388 1.00 88.25 100 THR A C 1
ATOM 791 O O . THR A 1 100 ? 4.961 3.499 4.155 1.00 88.25 100 THR A O 1
ATOM 794 N N . ARG A 1 101 ? 5.840 5.526 3.777 1.00 89.19 101 ARG A N 1
ATOM 795 C CA . ARG A 1 101 ? 5.501 6.041 5.112 1.00 89.19 101 ARG A CA 1
ATOM 796 C C . ARG A 1 101 ? 3.994 6.140 5.329 1.00 89.19 101 ARG A C 1
ATOM 798 O O . ARG A 1 101 ? 3.536 5.823 6.418 1.00 89.19 101 ARG A O 1
ATOM 805 N N . GLN A 1 102 ? 3.231 6.525 4.310 1.00 89.38 102 GLN A N 1
ATOM 806 C CA . GLN A 1 102 ? 1.771 6.584 4.393 1.00 89.38 102 GLN A CA 1
ATOM 807 C C . GLN A 1 102 ? 1.156 5.192 4.622 1.00 89.38 102 GLN A C 1
ATOM 809 O O . GLN A 1 102 ? 0.262 5.061 5.450 1.00 89.38 102 GLN A O 1
ATOM 814 N N . ILE A 1 103 ? 1.680 4.141 3.975 1.00 88.50 103 ILE A N 1
ATOM 815 C CA . ILE A 1 103 ? 1.276 2.743 4.225 1.00 88.50 103 ILE A CA 1
ATOM 816 C C . ILE A 1 103 ? 1.553 2.342 5.680 1.00 88.50 103 ILE A C 1
ATOM 818 O O . ILE A 1 103 ? 0.697 1.742 6.325 1.00 88.50 103 ILE A O 1
ATOM 822 N N . LEU A 1 104 ? 2.724 2.705 6.214 1.00 89.88 104 LEU A N 1
ATOM 823 C CA . LEU A 1 104 ? 3.071 2.451 7.615 1.00 89.88 104 LEU A CA 1
ATOM 824 C C . LEU A 1 104 ? 2.147 3.196 8.590 1.00 89.88 104 LEU A C 1
ATOM 826 O O . LEU A 1 104 ? 1.751 2.636 9.604 1.00 89.88 104 LEU A O 1
ATOM 830 N N . GLN A 1 105 ? 1.795 4.448 8.304 1.00 89.94 105 GLN A N 1
ATOM 831 C CA . GLN A 1 105 ? 0.859 5.192 9.150 1.00 89.94 105 GLN A CA 1
ATOM 832 C C . GLN A 1 105 ? -0.531 4.551 9.128 1.00 89.94 105 GLN A C 1
ATOM 834 O O . GLN A 1 105 ? -1.103 4.302 10.182 1.00 89.94 105 GLN A O 1
ATOM 839 N N . LEU A 1 106 ? -1.024 4.179 7.943 1.00 88.06 106 LEU A N 1
ATOM 840 C CA . LEU A 1 106 ? -2.296 3.475 7.795 1.00 88.06 106 LEU A CA 1
ATOM 841 C C . LEU A 1 106 ? -2.333 2.158 8.577 1.00 88.06 106 LEU A C 1
ATOM 843 O O . LEU A 1 106 ? -3.353 1.857 9.193 1.00 88.06 106 LEU A O 1
ATOM 847 N N . SER A 1 107 ? -1.241 1.387 8.583 1.00 86.56 107 SER A N 1
ATOM 848 C CA . SER A 1 107 ? -1.180 0.139 9.351 1.00 86.56 107 SER A CA 1
ATOM 849 C C . SER A 1 107 ? -1.194 0.385 10.862 1.00 86.56 107 SER A C 1
ATOM 851 O O . SER A 1 107 ? -1.867 -0.341 11.591 1.00 86.56 107 SER A O 1
ATOM 853 N N . GLN A 1 108 ? -0.518 1.434 11.338 1.00 88.88 108 GLN A N 1
ATOM 854 C CA . GLN A 1 108 ? -0.536 1.836 12.747 1.00 88.88 108 GLN A CA 1
ATOM 855 C C . GLN A 1 108 ? -1.913 2.335 13.189 1.00 88.88 108 GLN A C 1
ATOM 857 O O . GLN A 1 108 ? -2.390 1.955 14.258 1.00 88.88 108 GLN A O 1
ATOM 862 N N . ASP A 1 109 ? -2.567 3.167 12.378 1.00 87.88 109 ASP A N 1
ATOM 863 C CA . ASP A 1 109 ? -3.924 3.626 12.662 1.00 87.88 109 ASP A CA 1
ATOM 864 C C . ASP A 1 109 ? -4.918 2.459 12.665 1.00 87.88 109 ASP A C 1
ATOM 866 O O . ASP A 1 109 ? -5.783 2.390 13.536 1.00 87.88 109 ASP A O 1
ATOM 870 N N . LEU A 1 110 ? -4.768 1.497 11.749 1.00 85.00 110 LEU A N 1
ATOM 871 C CA . LEU A 1 110 ? -5.599 0.295 11.722 1.00 85.00 110 LEU A CA 1
ATOM 872 C C . LEU A 1 110 ? -5.438 -0.534 13.008 1.00 85.00 110 LEU A C 1
ATOM 874 O O . LEU A 1 110 ? -6.441 -0.931 13.597 1.00 85.00 110 LEU A O 1
ATOM 878 N N . GLN A 1 111 ? -4.200 -0.717 13.481 1.00 84.31 111 GLN A N 1
ATOM 879 C CA . GLN A 1 111 ? -3.909 -1.396 14.750 1.00 84.31 111 GLN A CA 1
ATOM 880 C C . GLN A 1 111 ? -4.476 -0.647 15.962 1.00 84.31 111 GLN A C 1
ATOM 882 O O . GLN A 1 111 ? -4.975 -1.262 16.900 1.00 84.31 111 GLN A O 1
ATOM 887 N N . ARG A 1 112 ? -4.435 0.690 15.961 1.00 82.25 112 ARG A N 1
ATOM 888 C CA . ARG A 1 112 ? -5.045 1.486 17.037 1.00 82.25 112 ARG A CA 1
ATOM 889 C C . ARG A 1 112 ? -6.555 1.304 17.084 1.00 82.25 112 ARG A C 1
ATOM 891 O O . ARG A 1 112 ? -7.100 1.129 18.168 1.00 82.25 112 ARG A O 1
ATOM 898 N N . ILE A 1 113 ? -7.210 1.314 15.924 1.00 79.38 113 ILE A N 1
ATOM 899 C CA . ILE A 1 113 ? -8.660 1.127 15.834 1.00 79.38 113 ILE A CA 1
ATOM 900 C C . ILE A 1 113 ? -9.044 -0.295 16.271 1.00 79.38 113 ILE A C 1
ATOM 902 O O . ILE A 1 113 ? -10.028 -0.443 16.988 1.00 79.38 113 ILE A O 1
ATOM 906 N N . SER A 1 114 ?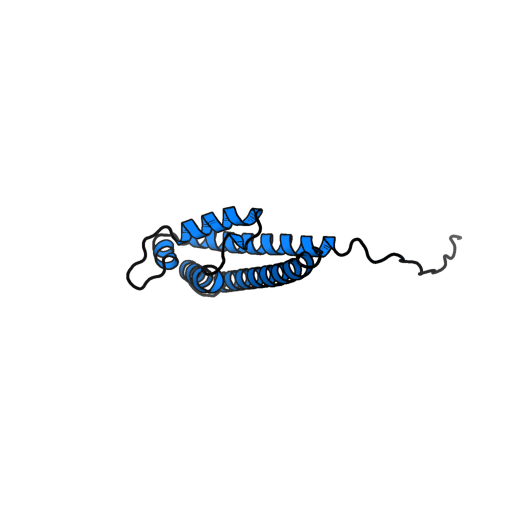 -8.264 -1.325 15.910 1.00 70.94 114 SER A N 1
ATOM 907 C CA . SER A 1 114 ? -8.546 -2.707 16.334 1.00 70.94 114 SER A CA 1
ATOM 908 C C . SER A 1 114 ? -8.378 -2.922 17.839 1.00 70.94 114 SER A C 1
ATOM 910 O O . SER A 1 114 ? -9.149 -3.662 18.439 1.00 70.94 114 SER A O 1
ATOM 912 N N . VAL A 1 115 ? -7.391 -2.275 18.468 1.00 65.88 115 VAL A N 1
ATOM 913 C CA . VAL A 1 115 ? -7.202 -2.354 19.929 1.00 65.88 115 VAL A CA 1
ATOM 914 C C . VAL A 1 115 ? -8.370 -1.693 20.667 1.00 65.88 115 VAL A C 1
ATOM 916 O O . VAL A 1 115 ? -8.773 -2.155 21.729 1.00 65.88 115 VAL A O 1
ATOM 919 N N . GLN A 1 116 ? -8.951 -0.639 20.090 1.00 57.16 116 GLN A N 1
ATOM 920 C CA . GLN A 1 116 ? -10.060 0.104 20.691 1.00 57.16 116 GLN A CA 1
ATOM 921 C C . GLN A 1 116 ? -11.382 -0.679 20.714 1.00 57.16 116 GLN A C 1
ATOM 923 O O . GLN A 1 116 ? -12.191 -0.470 21.614 1.00 57.16 116 GLN A O 1
ATOM 928 N N . THR A 1 117 ? -11.608 -1.574 19.747 1.00 51.59 117 THR A N 1
ATOM 929 C CA . THR A 1 117 ? -12.758 -2.498 19.752 1.00 51.59 117 THR A CA 1
ATOM 930 C C . THR A 1 117 ? -12.617 -3.617 20.781 1.00 51.59 117 THR A C 1
ATOM 932 O O . THR A 1 117 ? -13.626 -4.064 21.311 1.00 51.59 117 THR A O 1
ATOM 935 N N . ASP A 1 118 ? -11.385 -4.013 21.105 1.00 50.31 118 ASP A N 1
ATOM 936 C CA . ASP A 1 118 ? -11.079 -5.033 22.118 1.00 50.31 118 ASP A CA 1
ATOM 937 C C . ASP A 1 118 ? -11.295 -4.472 23.540 1.00 50.31 118 ASP A C 1
ATOM 939 O O . ASP A 1 118 ? -11.950 -5.080 24.377 1.00 50.31 118 ASP A O 1
ATOM 943 N N . THR A 1 119 ? -10.894 -3.216 23.785 1.00 51.31 119 THR A N 1
ATOM 944 C CA . THR A 1 119 ? -11.016 -2.581 25.116 1.00 51.31 119 THR A CA 1
ATOM 945 C C . THR A 1 119 ? -12.437 -2.174 25.517 1.00 51.31 119 THR A C 1
ATOM 947 O O . THR A 1 119 ? -12.643 -1.759 26.657 1.00 51.31 119 THR A O 1
ATOM 950 N N . LEU A 1 120 ? -13.419 -2.264 24.614 1.00 46.19 120 LEU A N 1
ATOM 951 C CA . LEU A 1 120 ? -14.825 -1.975 24.926 1.00 46.19 120 LEU A CA 1
ATOM 952 C C . LEU A 1 120 ? -15.638 -3.236 25.268 1.00 46.19 120 LEU A C 1
ATOM 954 O O . LEU A 1 120 ? -16.810 -3.109 25.615 1.00 46.19 120 LEU A O 1
ATOM 958 N N . LEU A 1 121 ? -15.021 -4.422 25.193 1.00 49.25 121 LEU A N 1
ATOM 959 C CA . LEU A 1 121 ? -15.610 -5.705 25.596 1.00 49.25 121 LEU A CA 1
ATOM 960 C C . LEU A 1 121 ? -15.088 -6.211 26.956 1.00 49.25 121 LEU A C 1
ATOM 962 O O . LEU A 1 121 ? -15.642 -7.162 27.492 1.00 49.25 121 LEU A O 1
ATOM 966 N N . ASP A 1 122 ? -14.121 -5.516 27.566 1.00 44.50 122 ASP A N 1
ATOM 967 C CA . ASP A 1 122 ? -13.608 -5.777 28.926 1.0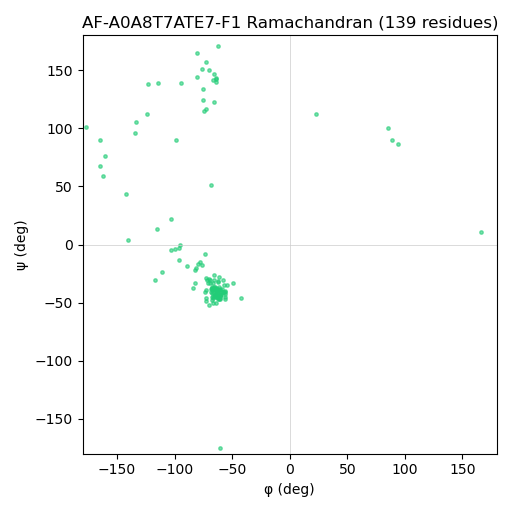0 44.50 122 ASP A CA 1
ATOM 968 C C . ASP A 1 122 ? -14.135 -4.777 29.981 1.00 44.50 122 ASP A C 1
ATOM 970 O O . ASP A 1 122 ? -13.527 -4.568 31.031 1.00 44.50 122 ASP A O 1
ATOM 974 N N . ALA A 1 123 ? -15.265 -4.112 29.714 1.00 54.94 123 ALA A N 1
ATOM 975 C CA . ALA A 1 123 ? -15.886 -3.193 30.676 1.00 54.94 123 ALA A CA 1
ATOM 976 C C . ALA A 1 123 ? -17.068 -3.798 31.455 1.00 54.94 123 ALA A C 1
ATOM 978 O O . ALA A 1 123 ? -17.580 -3.128 32.350 1.00 54.94 123 ALA A O 1
ATOM 979 N N . ASP A 1 124 ? -17.487 -5.034 31.158 1.00 51.75 124 ASP A N 1
ATOM 980 C CA . ASP A 1 124 ? -18.686 -5.629 31.769 1.00 51.75 124 ASP A CA 1
ATOM 981 C C . ASP A 1 124 ? -18.541 -7.134 32.070 1.00 51.75 124 ASP A C 1
ATOM 983 O O . ASP A 1 124 ? -19.449 -7.896 31.790 1.00 51.75 124 ASP A O 1
ATOM 987 N N . ASP A 1 125 ? -17.407 -7.593 32.622 1.00 56.22 125 ASP A N 1
ATOM 988 C CA . ASP A 1 125 ? -17.354 -8.885 33.346 1.00 56.22 125 ASP A CA 1
ATOM 989 C C . ASP A 1 125 ? -16.073 -9.036 34.201 1.00 56.22 125 ASP A C 1
ATOM 991 O O . ASP A 1 125 ? -15.195 -9.838 33.904 1.00 56.22 125 ASP A O 1
ATOM 995 N N . ASN A 1 126 ? -15.915 -8.237 35.268 1.00 43.97 126 ASN A N 1
ATOM 996 C CA . ASN A 1 126 ? -15.291 -8.738 36.506 1.00 43.97 126 ASN A CA 1
ATOM 997 C C . ASN A 1 126 ? -15.549 -7.805 37.702 1.00 43.97 126 ASN A C 1
ATOM 999 O O . ASN A 1 126 ? -14.773 -6.900 38.025 1.00 43.97 126 ASN A O 1
ATOM 1003 N N . ALA A 1 127 ? -16.643 -8.071 38.408 1.00 52.66 127 ALA A N 1
ATOM 1004 C CA . ALA A 1 127 ? -16.773 -7.688 39.802 1.00 52.66 127 ALA A CA 1
ATOM 1005 C C . ALA A 1 127 ? -15.764 -8.481 40.662 1.00 52.66 127 ALA A C 1
ATOM 1007 O O . ALA A 1 127 ? -15.628 -9.683 40.493 1.00 52.66 127 ALA A O 1
ATOM 1008 N N . GLN A 1 128 ? -15.182 -7.815 41.669 1.00 42.88 128 GLN A N 1
ATOM 1009 C CA . GLN A 1 128 ? -14.369 -8.355 42.781 1.00 42.88 128 GLN A CA 1
ATOM 1010 C C . GLN A 1 128 ? -12.855 -8.490 42.543 1.00 42.88 128 GLN A C 1
ATOM 1012 O O . GLN A 1 128 ? -12.323 -9.560 42.274 1.00 42.88 128 GLN A O 1
ATOM 1017 N N . ILE A 1 129 ? -12.124 -7.422 42.882 1.00 44.09 129 ILE A N 1
ATOM 1018 C CA . ILE A 1 129 ? -10.849 -7.583 43.594 1.00 44.09 129 ILE A CA 1
ATOM 1019 C C . ILE A 1 129 ? -11.137 -7.327 45.076 1.00 44.09 129 ILE A C 1
ATOM 1021 O O . ILE A 1 129 ? -11.090 -6.199 45.560 1.00 44.09 129 ILE A O 1
ATOM 1025 N N . VAL A 1 130 ? -11.488 -8.395 45.791 1.00 43.59 130 VAL A N 1
ATOM 1026 C CA . VAL A 1 130 ? -11.397 -8.467 47.253 1.00 43.59 130 VAL A CA 1
ATOM 1027 C C . VAL A 1 130 ? -10.349 -9.531 47.571 1.00 43.59 130 VAL A C 1
ATOM 1029 O O . VAL A 1 130 ? -10.339 -10.588 46.951 1.00 43.59 130 VAL A O 1
ATOM 1032 N N . LEU A 1 131 ? -9.519 -9.232 48.577 1.00 43.66 131 LEU A N 1
ATOM 1033 C CA . LEU A 1 131 ? -8.472 -10.053 49.206 1.00 43.66 131 LEU A CA 1
ATOM 1034 C C . LEU A 1 131 ? -7.043 -9.890 48.656 1.00 43.66 131 LEU A C 1
ATOM 1036 O O . LEU A 1 131 ? -6.519 -10.748 47.957 1.00 43.66 131 LEU A O 1
ATOM 1040 N N . GLN A 1 132 ? -6.330 -8.902 49.201 1.00 40.47 132 GLN A N 1
ATOM 1041 C CA . GLN A 1 132 ? -5.214 -9.256 50.083 1.00 40.47 132 GLN A CA 1
ATOM 1042 C C . GLN A 1 132 ? -5.257 -8.407 51.352 1.00 40.47 132 GLN A C 1
ATOM 1044 O O . GLN A 1 132 ? -4.922 -7.226 51.361 1.00 40.47 132 GLN A O 1
ATOM 1049 N N . GLY A 1 133 ? -5.680 -9.046 52.442 1.00 51.31 133 GLY A N 1
ATOM 1050 C CA . GLY A 1 133 ? -5.283 -8.624 53.770 1.00 51.31 133 GLY A CA 1
ATOM 1051 C C . GLY A 1 133 ? -3.820 -8.990 53.978 1.00 51.31 133 GLY A C 1
ATOM 1052 O O . GLY A 1 133 ? -3.485 -10.169 53.999 1.00 51.31 133 GLY A O 1
ATOM 1053 N N . ILE A 1 134 ? -2.971 -7.986 54.167 1.00 45.06 134 ILE A N 1
ATOM 1054 C CA . ILE A 1 134 ? -1.746 -8.113 54.951 1.00 45.06 134 ILE A CA 1
ATOM 1055 C C . ILE A 1 134 ? -1.701 -6.885 55.860 1.00 45.06 134 ILE A C 1
ATOM 1057 O O . ILE A 1 134 ? -1.367 -5.783 55.443 1.00 45.06 134 ILE A O 1
ATOM 1061 N N . VAL A 1 135 ? -2.194 -7.104 57.081 1.00 49.22 135 VAL A N 1
ATOM 1062 C CA . VAL A 1 135 ? -1.636 -6.638 58.357 1.00 49.22 135 VAL A CA 1
ATOM 1063 C C . VAL A 1 135 ? -0.720 -5.406 58.281 1.00 49.22 135 VAL A C 1
ATOM 1065 O O . VAL A 1 135 ? 0.415 -5.463 57.815 1.00 49.22 135 VAL A O 1
ATOM 1068 N N . ALA A 1 136 ? -1.206 -4.305 58.856 1.00 55.22 136 ALA A N 1
ATOM 1069 C CA . ALA A 1 136 ? -0.339 -3.335 59.509 1.00 55.22 136 ALA A CA 1
ATOM 1070 C C . ALA A 1 136 ? 0.346 -4.002 60.716 1.00 55.22 136 ALA A C 1
ATOM 1072 O O . ALA A 1 136 ? -0.311 -4.720 61.472 1.00 55.22 136 ALA A O 1
ATOM 1073 N N . PRO A 1 137 ? 1.631 -3.717 60.935 1.00 52.62 137 PRO A N 1
ATOM 1074 C CA . PRO A 1 137 ? 2.033 -3.208 62.240 1.00 52.62 137 PRO A CA 1
ATOM 1075 C C . PRO A 1 137 ? 2.748 -1.870 62.022 1.00 52.62 137 PRO A C 1
ATOM 1077 O O . PRO A 1 137 ? 3.676 -1.745 61.231 1.00 52.62 137 PRO A O 1
ATOM 1080 N N . ASP A 1 138 ? 2.120 -0.794 62.470 1.00 50.00 138 ASP A N 1
ATOM 1081 C CA . ASP A 1 138 ? 2.393 -0.183 63.774 1.00 50.00 138 ASP A CA 1
ATOM 1082 C C . ASP A 1 138 ? 3.570 0.797 63.682 1.00 50.00 138 ASP A C 1
ATOM 1084 O O . ASP A 1 138 ? 4.747 0.441 63.637 1.00 50.00 138 ASP A O 1
ATOM 1088 N N . ARG A 1 139 ? 3.208 2.080 63.597 1.00 46.34 139 ARG A N 1
ATOM 1089 C CA . ARG A 1 139 ? 4.107 3.172 63.947 1.00 46.34 139 ARG A CA 1
ATOM 1090 C C . ARG A 1 139 ? 4.198 3.212 65.468 1.00 46.34 139 ARG A C 1
ATOM 1092 O O . ARG A 1 139 ? 3.221 3.645 66.064 1.00 46.34 139 ARG A O 1
ATOM 1099 N N . LEU A 1 140 ? 5.369 2.936 66.039 1.00 53.44 140 LEU A N 1
ATOM 1100 C CA . LEU A 1 140 ? 5.887 3.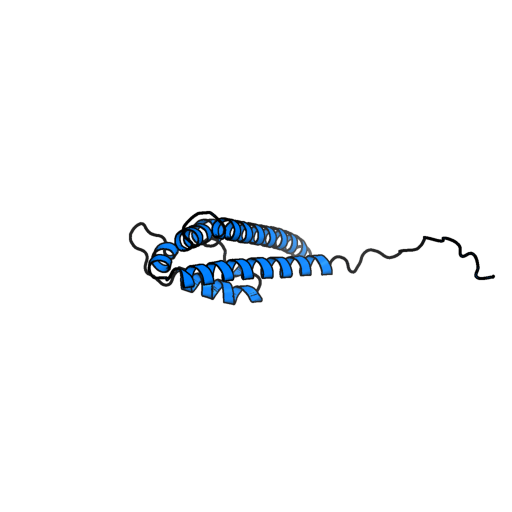595 67.248 1.00 53.44 140 LEU A CA 1
ATOM 1101 C C . LEU A 1 140 ? 7.298 3.080 67.577 1.00 53.44 140 LEU A C 1
ATOM 1103 O O . LEU A 1 140 ? 7.456 1.993 68.122 1.00 53.44 140 LEU A O 1
ATOM 1107 N N . ASN A 1 141 ? 8.318 3.869 67.223 1.00 45.81 141 ASN A N 1
ATOM 1108 C CA . ASN A 1 141 ? 9.292 4.487 68.140 1.00 45.81 141 ASN A CA 1
ATOM 1109 C C . ASN A 1 141 ? 10.493 5.022 67.348 1.00 45.81 141 ASN A C 1
ATOM 1111 O O . ASN A 1 141 ? 11.393 4.223 67.009 1.00 45.81 141 ASN A O 1
#

pLDDT: mean 74.56, std 15.27, range [40.47, 89.94]

Sequence (141 aa):
MAELDDANNNNNKECLMRQISDRFLAAVRRCVGPDPVKQRLIDAWSHELEDIGISELPRPLRREFKQLREAMSTAQPQPHESAASASVRKMSAQQAARYTRQILQLSQDLQRISVQTDTLLDADDNAQIVLQGIVAPDRLN

Solvent-accessible surface area (backbone atoms only — not comparable to full-atom values): 8412 Å² total; per-residue (Å²): 145,85,87,77,69,67,67,66,55,47,59,52,49,53,53,49,54,52,51,51,51,50,32,40,49,51,22,43,53,40,53,68,47,89,64,59,57,50,57,19,45,36,51,18,37,67,76,45,48,66,84,60,55,66,83,77,44,60,77,88,51,29,60,60,52,46,55,51,50,48,59,32,53,67,30,81,47,55,104,89,47,53,33,40,49,40,20,47,70,76,43,50,68,70,53,34,51,50,52,48,49,49,52,46,48,52,40,50,52,51,52,53,55,56,52,56,64,54,64,68,70,72,77,81,82,81,88,79,95,76,85,83,86,75,78,85,81,79,93,85,135

Mean predicted aligned error: 12.86 Å

Radius of gyration: 23.23 Å; Cα contacts (8 Å, |Δi|>4): 104; chains: 1; bounding box: 56×25×90 Å

Secondary structure (DSSP, 8-state):
---SSHHHHHHHHHHHHHHHHHHHHHHHHHHTSSS-HHHHHHHHIIIIITT--TTTS-HHHHHHHHHHHHHHTSSPPPTTS-HHHHHHHHS-HHHHHHHHHHHHHHHHHHHHHHHHHHTTSSSSS----------------